Protein AF-A0A530AGF1-F1 (afdb_monomer_lite)

Foldseek 3Di:
DDAFEQADDQDAQLVCQVSVVVCVRHPYYHSCNNVPDPDHDVVGWDDDPPDTDHDDVVSPD

Sequence (61 aa):
GFGIMVGCMVGTSLAMAPAVLLAQDADFVDLDGPLLLARDREPGLVYQGSLVSPPNRELWG

Radius of gyration: 11.39 Å; chains: 1; bounding box: 24×19×38 Å

pLDDT: mean 97.26, std 1.61, range [88.38, 98.62]

Secondary structure (DSSP, 8-state):
----EE---S--HHHHHHHHHHGGG-SEE---GGGGSSS--SS---EETTEEPPPPTTT--

Structure (mmCIF, N/CA/C/O backbone):
data_AF-A0A530AGF1-F1
#
_entry.id   AF-A0A530AGF1-F1
#
loop_
_atom_site.group_PDB
_atom_site.id
_atom_site.type_symbol
_atom_site.label_atom_id
_atom_site.label_alt_id
_atom_site.label_comp_id
_atom_site.label_asym_id
_atom_site.label_entity_id
_atom_site.label_seq_id
_atom_site.pdbx_PDB_ins_code
_atom_site.Cartn_x
_atom_site.Cartn_y
_atom_site.Cartn_z
_atom_site.occupancy
_atom_site.B_iso_or_equiv
_atom_site.auth_seq_id
_atom_site.auth_comp_id
_atom_site.auth_asym_id
_atom_site.auth_atom_id
_atom_site.pdbx_PDB_model_num
ATOM 1 N N . GLY A 1 1 ? -9.191 -0.358 22.992 1.00 88.38 1 GLY A N 1
ATOM 2 C CA . GLY A 1 1 ? -8.646 -1.543 22.302 1.00 88.38 1 GLY A CA 1
ATOM 3 C C . GLY A 1 1 ? -7.214 -1.263 21.904 1.00 88.38 1 GLY A C 1
ATOM 4 O O . GLY A 1 1 ? -6.670 -0.270 22.374 1.00 88.38 1 GLY A O 1
ATOM 5 N N . PHE A 1 2 ? -6.618 -2.114 21.071 1.00 95.88 2 PHE A N 1
ATOM 6 C CA . PHE A 1 2 ? -5.350 -1.797 20.405 1.00 95.88 2 PHE A CA 1
ATOM 7 C C . PHE A 1 2 ? -5.592 -0.861 19.219 1.00 95.88 2 PHE A C 1
ATOM 9 O O . PHE A 1 2 ? -6.684 -0.890 18.653 1.00 95.88 2 PHE A O 1
ATOM 16 N N . GLY A 1 3 ? -4.581 -0.065 18.866 1.00 97.25 3 GLY A N 1
ATOM 17 C CA . GLY A 1 3 ? -4.550 0.625 17.579 1.00 97.25 3 GLY A CA 1
ATOM 18 C C . GLY A 1 3 ? -4.132 -0.328 16.457 1.00 97.25 3 GLY A C 1
ATOM 19 O O . GLY A 1 3 ? -3.428 -1.311 16.712 1.00 97.25 3 GLY A O 1
ATOM 20 N N . ILE A 1 4 ? -4.578 -0.054 15.236 1.00 98.06 4 ILE A N 1
ATOM 21 C CA . ILE A 1 4 ? -4.351 -0.891 14.056 1.00 98.06 4 ILE A CA 1
ATOM 22 C C . ILE A 1 4 ? -3.379 -0.202 13.103 1.00 98.06 4 ILE A C 1
ATOM 24 O O . ILE A 1 4 ? -3.544 0.964 12.755 1.00 98.06 4 ILE A O 1
ATOM 28 N N . MET A 1 5 ? -2.380 -0.956 12.646 1.00 98.31 5 MET A N 1
ATOM 29 C CA . MET A 1 5 ? -1.464 -0.538 11.590 1.00 98.31 5 MET A CA 1
ATOM 30 C C . MET A 1 5 ? -1.570 -1.498 10.407 1.00 98.31 5 MET A C 1
ATOM 32 O O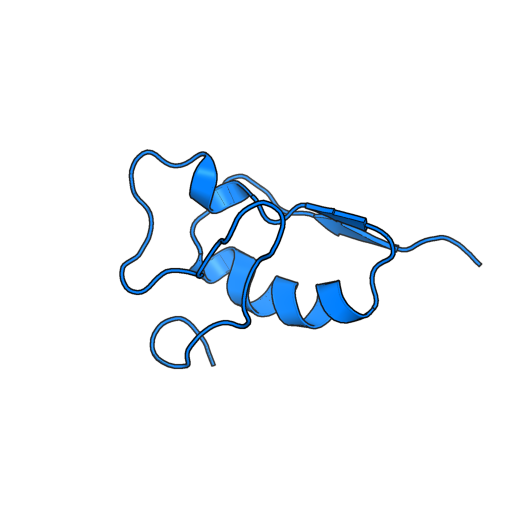 . MET A 1 5 ? -1.514 -2.716 10.591 1.00 98.31 5 MET A O 1
ATOM 36 N N . VAL A 1 6 ? -1.679 -0.948 9.200 1.00 98.38 6 VAL A N 1
ATOM 37 C CA . VAL A 1 6 ? -1.602 -1.703 7.944 1.00 98.38 6 VAL A CA 1
ATOM 38 C C . VAL A 1 6 ? -0.291 -1.348 7.258 1.00 98.38 6 VAL A C 1
ATOM 40 O O . VAL A 1 6 ? -0.108 -0.220 6.813 1.00 98.38 6 VAL A O 1
ATOM 43 N N . GLY A 1 7 ? 0.627 -2.311 7.207 1.00 98.00 7 GLY A N 1
ATOM 44 C CA . GLY A 1 7 ? 1.941 -2.156 6.586 1.00 98.00 7 GLY A CA 1
ATOM 45 C C . GLY A 1 7 ? 2.132 -3.049 5.365 1.00 98.00 7 GLY A C 1
ATOM 46 O O . GLY A 1 7 ? 1.262 -3.855 5.016 1.00 98.00 7 GLY A O 1
ATOM 47 N N . CYS A 1 8 ? 3.309 -2.952 4.753 1.00 98.19 8 CYS A N 1
ATOM 48 C CA . CYS A 1 8 ? 3.693 -3.780 3.621 1.00 98.19 8 CYS A CA 1
ATOM 49 C C . CYS A 1 8 ? 5.151 -4.259 3.682 1.00 98.19 8 CYS A C 1
ATOM 51 O O . CYS A 1 8 ? 5.946 -3.837 4.515 1.00 98.19 8 CYS A O 1
ATOM 53 N N . MET A 1 9 ? 5.490 -5.183 2.782 1.00 98.50 9 MET A N 1
ATOM 54 C CA . MET A 1 9 ? 6.877 -5.446 2.388 1.00 98.50 9 MET A CA 1
ATOM 55 C C . MET A 1 9 ? 7.193 -4.634 1.128 1.00 98.50 9 MET A C 1
ATOM 57 O O . MET A 1 9 ? 6.275 -4.229 0.412 1.00 98.50 9 MET A O 1
ATOM 61 N N . VAL A 1 10 ? 8.478 -4.495 0.783 1.00 98.06 10 VAL A N 1
ATOM 62 C CA . VAL A 1 10 ? 8.879 -3.916 -0.511 1.00 98.06 10 VAL A CA 1
ATOM 63 C C . VAL A 1 10 ? 8.310 -4.770 -1.650 1.00 98.06 10 VAL A C 1
ATOM 65 O O . VAL A 1 10 ? 8.701 -5.922 -1.844 1.00 98.06 10 VAL A O 1
ATOM 68 N N . GLY A 1 11 ? 7.364 -4.205 -2.398 1.00 98.19 11 GLY A N 1
ATOM 69 C CA . GLY A 1 11 ? 6.604 -4.899 -3.432 1.00 98.19 11 GLY A CA 1
ATOM 70 C C . GLY A 1 11 ? 5.867 -3.926 -4.349 1.00 98.19 11 GLY A C 1
ATOM 71 O O . GLY A 1 11 ? 5.798 -2.734 -4.080 1.00 98.19 11 GLY A O 1
ATOM 72 N N . THR A 1 12 ? 5.338 -4.437 -5.462 1.00 98.62 12 THR A N 1
ATOM 73 C CA . THR A 1 12 ? 4.681 -3.616 -6.501 1.00 98.62 12 THR A CA 1
ATOM 74 C C . THR A 1 12 ? 3.314 -3.091 -6.064 1.00 98.62 12 THR A C 1
ATOM 76 O O . THR A 1 12 ? 2.698 -3.674 -5.169 1.00 98.62 12 THR A O 1
ATOM 79 N N . SER A 1 13 ? 2.764 -2.113 -6.789 1.00 98.56 13 SER A N 1
ATOM 80 C CA . SER A 1 13 ? 1.410 -1.573 -6.566 1.00 98.56 13 SER A CA 1
ATOM 81 C C . SER A 1 13 ? 0.315 -2.637 -6.472 1.00 98.56 13 SER A C 1
ATOM 83 O O . SER A 1 13 ? -0.637 -2.483 -5.713 1.00 98.56 13 SER A O 1
ATOM 85 N N . LEU A 1 14 ? 0.470 -3.765 -7.171 1.00 98.44 14 LEU A N 1
ATOM 86 C CA . LEU A 1 14 ? -0.475 -4.885 -7.106 1.00 98.44 14 LEU A CA 1
ATOM 87 C C . LEU A 1 14 ? -0.584 -5.500 -5.701 1.00 98.44 14 LEU A C 1
ATOM 89 O O . LEU A 1 14 ? -1.661 -5.931 -5.307 1.00 98.44 14 LEU A O 1
ATOM 93 N N . ALA A 1 15 ? 0.514 -5.547 -4.944 1.00 98.25 15 ALA A N 1
ATOM 94 C CA . ALA A 1 15 ? 0.500 -6.074 -3.581 1.00 98.25 15 ALA A CA 1
ATOM 95 C C . ALA A 1 15 ? -0.135 -5.077 -2.599 1.00 98.25 15 ALA A C 1
ATOM 97 O O . ALA A 1 15 ? -0.792 -5.487 -1.646 1.00 98.25 15 ALA A O 1
ATOM 98 N N . MET A 1 16 ? 0.028 -3.777 -2.857 1.00 98.50 16 MET A N 1
ATOM 99 C CA . MET A 1 16 ? -0.552 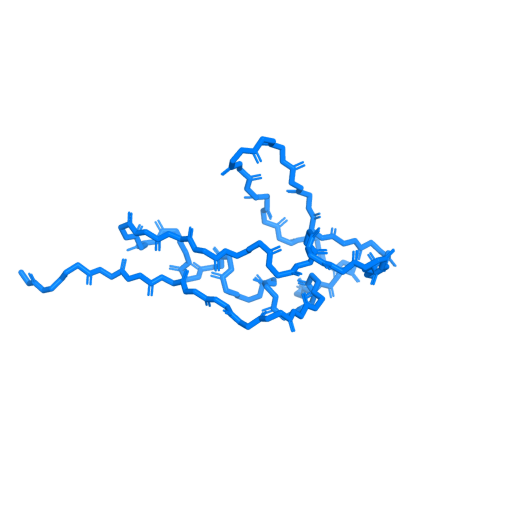-2.709 -2.042 1.00 98.50 16 MET A CA 1
ATOM 100 C C . MET A 1 16 ? -2.053 -2.528 -2.296 1.00 98.50 16 MET A C 1
ATOM 102 O O . MET A 1 16 ? -2.788 -2.173 -1.381 1.00 98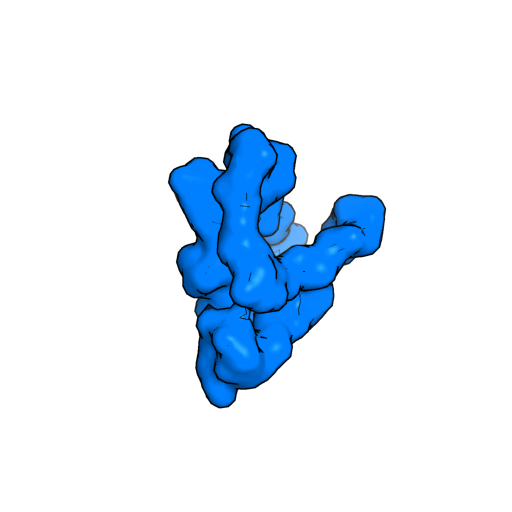.50 16 MET A O 1
ATOM 106 N N . ALA A 1 17 ? -2.527 -2.790 -3.518 1.00 98.31 17 ALA A N 1
ATOM 107 C CA . ALA A 1 17 ? -3.911 -2.563 -3.934 1.00 98.31 17 ALA A CA 1
ATOM 108 C C . ALA A 1 17 ? -4.984 -3.134 -2.977 1.00 98.31 17 ALA A C 1
ATOM 110 O O . ALA A 1 17 ? -5.837 -2.360 -2.540 1.00 98.31 17 ALA A O 1
ATOM 111 N N . PRO A 1 18 ? -4.953 -4.422 -2.571 1.00 97.88 18 PRO A N 1
ATOM 112 C CA . PRO A 1 18 ? -5.890 -4.931 -1.566 1.00 97.88 18 PRO A CA 1
ATOM 113 C C . PRO A 1 18 ? -5.694 -4.303 -0.181 1.00 97.88 18 PRO A C 1
ATOM 115 O O . PRO A 1 18 ? -6.664 -4.134 0.557 1.00 97.88 18 PRO A O 1
ATOM 118 N N . ALA A 1 19 ? -4.461 -3.948 0.190 1.00 97.94 19 ALA A N 1
ATOM 119 C CA . ALA A 1 19 ? -4.164 -3.367 1.496 1.00 97.94 19 ALA A CA 1
ATOM 120 C C . ALA A 1 19 ? -4.764 -1.960 1.657 1.00 97.94 19 ALA A C 1
ATOM 122 O O . ALA A 1 19 ? -5.144 -1.596 2.767 1.00 97.94 19 ALA A O 1
ATOM 123 N N . VAL A 1 20 ? -4.955 -1.212 0.560 1.00 97.50 20 VAL A N 1
ATOM 124 C CA . VAL A 1 20 ? -5.653 0.090 0.570 1.00 97.50 20 VAL A CA 1
ATOM 125 C C . 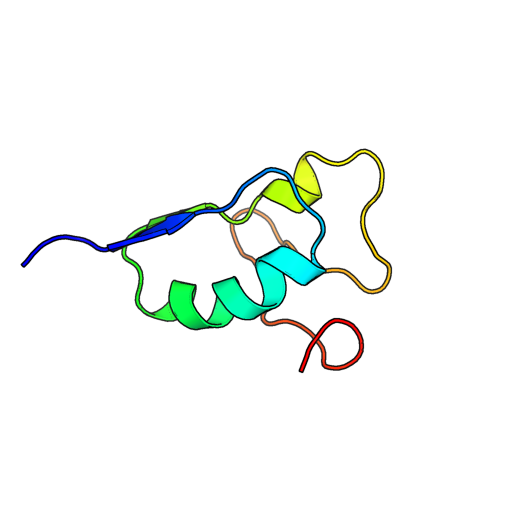VAL A 1 20 ? -7.092 -0.029 1.094 1.00 97.50 20 VAL A C 1
ATOM 127 O O . VAL A 1 20 ? -7.585 0.908 1.722 1.00 97.50 20 VAL A O 1
ATOM 130 N N . LEU A 1 21 ? -7.753 -1.179 0.901 1.00 96.19 21 LEU A N 1
ATOM 131 C CA . LEU A 1 21 ? -9.095 -1.419 1.446 1.00 96.19 21 LEU A CA 1
ATOM 132 C C . LEU A 1 21 ? -9.075 -1.544 2.972 1.00 96.19 21 LEU A C 1
ATOM 134 O O . LEU A 1 21 ? -9.926 -0.969 3.641 1.00 96.19 21 LEU A O 1
ATOM 138 N N . LEU A 1 22 ? -8.092 -2.262 3.523 1.00 96.69 22 LEU A N 1
ATOM 139 C CA . LEU A 1 22 ? -7.930 -2.419 4.973 1.00 96.69 22 LEU A CA 1
ATOM 140 C C . LEU A 1 22 ? -7.434 -1.128 5.636 1.00 96.69 22 LEU A C 1
ATOM 142 O O . LEU A 1 22 ? -7.762 -0.854 6.785 1.00 96.69 22 LEU A O 1
ATOM 146 N N . ALA A 1 23 ? -6.653 -0.331 4.906 1.00 97.12 23 ALA A N 1
ATOM 147 C CA . ALA A 1 23 ? -6.056 0.907 5.388 1.00 97.12 23 ALA A CA 1
ATOM 148 C C . ALA A 1 23 ? -7.080 2.000 5.742 1.00 97.12 23 ALA A C 1
ATOM 150 O O . ALA A 1 23 ? -6.728 2.922 6.470 1.00 97.12 23 ALA A O 1
ATOM 151 N N . GLN A 1 24 ? -8.327 1.912 5.258 1.00 95.12 24 GLN A N 1
ATOM 152 C CA . GLN A 1 24 ? -9.361 2.921 5.538 1.00 95.12 24 GLN A CA 1
ATOM 153 C C . GLN A 1 24 ? -9.747 2.990 7.023 1.00 95.12 24 GLN A C 1
ATOM 155 O O . GLN A 1 24 ? -10.109 4.059 7.504 1.00 95.12 24 GLN A O 1
ATOM 160 N N . ASP A 1 25 ? -9.630 1.867 7.736 1.00 95.62 25 ASP A N 1
ATOM 161 C CA . ASP A 1 25 ? -9.991 1.745 9.153 1.00 95.62 25 ASP A CA 1
ATOM 162 C C . ASP A 1 25 ? -8.753 1.608 10.063 1.00 95.62 25 ASP A C 1
ATOM 164 O O . ASP A 1 25 ? -8.870 1.251 11.237 1.00 95.62 25 ASP A O 1
ATOM 168 N N . ALA A 1 26 ? -7.551 1.849 9.528 1.00 97.88 26 ALA A N 1
ATOM 169 C CA . ALA A 1 26 ? -6.299 1.760 10.274 1.00 97.88 26 ALA A CA 1
ATOM 170 C C . ALA A 1 26 ? -5.903 3.117 10.875 1.00 97.88 26 ALA A C 1
ATOM 172 O O . ALA A 1 26 ? -6.063 4.160 10.245 1.00 97.88 26 ALA A O 1
ATOM 173 N N . ASP A 1 27 ? -5.308 3.100 12.069 1.00 98.19 27 ASP A N 1
ATOM 174 C CA . ASP A 1 27 ? -4.754 4.303 12.702 1.00 98.19 27 ASP A CA 1
ATOM 175 C C . ASP A 1 27 ? -3.454 4.753 12.015 1.00 98.19 27 ASP A C 1
ATOM 177 O O . ASP A 1 27 ? -3.145 5.943 11.966 1.00 98.19 27 ASP A O 1
ATOM 181 N N . PHE A 1 28 ? -2.688 3.793 11.480 1.00 98.00 28 PHE A N 1
ATOM 182 C CA . PHE A 1 28 ? -1.437 4.030 10.758 1.00 98.00 28 PHE A CA 1
ATOM 183 C C . PHE A 1 28 ? -1.343 3.164 9.503 1.00 98.00 28 PHE A C 1
ATOM 185 O O . PHE A 1 28 ? -1.726 1.991 9.502 1.00 98.00 28 PHE A O 1
ATOM 192 N N . VAL A 1 29 ? -0.783 3.734 8.437 1.00 98.25 29 VAL A N 1
ATOM 193 C CA . VAL A 1 29 ? -0.677 3.085 7.127 1.00 98.25 29 VAL A CA 1
ATOM 194 C C . VAL A 1 29 ? 0.735 3.260 6.585 1.00 98.25 29 VAL A C 1
ATOM 196 O O . VAL A 1 29 ? 1.228 4.382 6.502 1.00 98.25 29 VAL A O 1
ATOM 199 N N . ASP A 1 30 ? 1.353 2.149 6.197 1.00 98.12 30 ASP A N 1
ATOM 200 C CA . ASP A 1 30 ? 2.665 2.094 5.556 1.00 98.12 30 ASP A CA 1
ATOM 201 C C . ASP A 1 30 ? 2.593 1.233 4.284 1.00 98.12 30 ASP A C 1
ATOM 203 O O . ASP A 1 30 ? 2.805 0.019 4.302 1.00 98.12 30 ASP A O 1
ATOM 207 N N . LEU A 1 31 ? 2.194 1.868 3.178 1.00 98.06 31 LEU A N 1
ATOM 208 C CA . LEU A 1 31 ? 1.988 1.240 1.865 1.00 98.06 31 LEU A CA 1
ATOM 209 C C . LEU A 1 31 ? 2.888 1.874 0.794 1.00 98.06 31 LEU A C 1
ATOM 211 O O . LEU A 1 31 ? 2.445 2.145 -0.326 1.00 98.06 31 LEU A O 1
ATOM 215 N N . ASP A 1 32 ? 4.141 2.151 1.149 1.00 97.94 32 ASP A N 1
ATOM 216 C CA . ASP A 1 32 ? 5.120 2.846 0.308 1.00 97.94 32 ASP A CA 1
ATOM 217 C C . ASP A 1 32 ? 6.020 1.908 -0.517 1.00 97.94 32 ASP A C 1
ATOM 219 O O . ASP A 1 32 ? 6.810 2.381 -1.333 1.00 97.94 32 ASP A O 1
ATOM 223 N N . GLY A 1 33 ? 5.865 0.586 -0.373 1.00 98.19 33 GLY A N 1
ATOM 224 C CA . GLY A 1 33 ? 6.682 -0.424 -1.050 1.00 98.19 33 GLY A CA 1
ATOM 225 C C . GLY A 1 33 ? 6.964 -0.150 -2.539 1.00 98.19 33 GLY A C 1
ATOM 226 O O . GLY A 1 33 ? 8.123 -0.276 -2.944 1.00 98.19 33 GLY A O 1
ATOM 227 N N . PRO A 1 34 ? 5.976 0.275 -3.356 1.00 98.25 34 PRO A N 1
ATOM 228 C CA . PRO A 1 34 ? 6.195 0.589 -4.766 1.00 98.25 34 PRO A CA 1
ATOM 229 C C . PRO A 1 34 ? 7.104 1.799 -5.005 1.00 98.25 34 PRO A C 1
ATOM 231 O O . PRO A 1 34 ? 7.841 1.815 -5.988 1.00 98.25 34 PRO A O 1
ATOM 234 N N . LEU A 1 35 ? 7.097 2.787 -4.104 1.00 97.81 35 LEU A N 1
ATOM 235 C CA . LEU A 1 35 ? 7.935 3.991 -4.187 1.00 97.81 35 LEU A CA 1
ATOM 236 C C . LEU A 1 35 ? 9.422 3.678 -3.978 1.00 97.81 35 LEU A C 1
ATOM 238 O O . LEU A 1 35 ? 10.283 4.454 -4.387 1.00 97.81 35 LEU A O 1
ATOM 242 N N . LEU A 1 36 ? 9.724 2.533 -3.361 1.00 98.12 36 LEU A N 1
ATOM 243 C CA . LEU A 1 36 ? 11.085 2.053 -3.135 1.00 98.12 36 LEU A CA 1
ATOM 244 C C . LEU A 1 36 ? 11.619 1.223 -4.315 1.00 98.12 36 LEU A C 1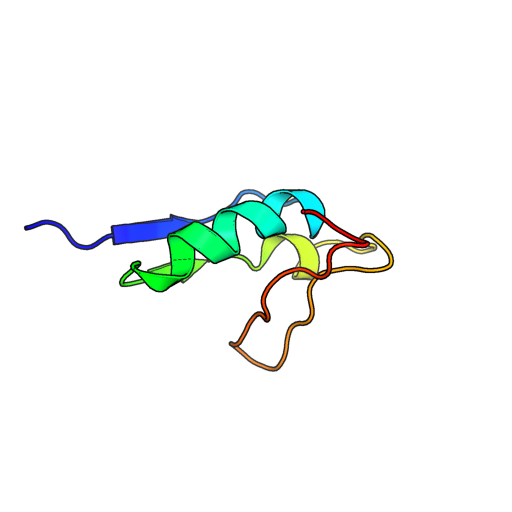
ATOM 246 O O . LEU A 1 36 ? 12.802 0.876 -4.344 1.00 98.12 36 LEU A O 1
ATOM 250 N N . LEU A 1 37 ? 10.771 0.888 -5.295 1.00 98.06 37 LEU A N 1
ATOM 251 C CA . LEU A 1 37 ? 11.166 0.131 -6.479 1.00 98.06 37 LEU A CA 1
ATOM 252 C C . LEU A 1 37 ? 11.699 1.056 -7.578 1.00 98.06 37 LEU A C 1
ATOM 254 O O . LEU A 1 37 ? 11.116 2.087 -7.892 1.00 98.06 37 LEU A O 1
ATOM 258 N N . ALA A 1 38 ? 12.758 0.623 -8.267 1.00 98.25 38 ALA A N 1
ATOM 259 C CA . ALA A 1 38 ? 13.244 1.314 -9.468 1.00 98.25 38 ALA A CA 1
ATOM 260 C C . ALA A 1 38 ? 12.238 1.271 -10.636 1.00 98.25 38 ALA A C 1
ATOM 262 O O . ALA A 1 38 ? 12.313 2.081 -11.559 1.00 98.25 38 ALA A O 1
ATOM 263 N N . ARG A 1 39 ? 11.330 0.288 -10.628 1.00 98.06 39 ARG A N 1
ATOM 264 C CA . ARG A 1 39 ? 10.239 0.145 -11.591 1.00 98.06 39 ARG A CA 1
ATOM 265 C C . ARG A 1 39 ? 9.069 -0.573 -10.932 1.00 98.06 39 ARG A C 1
ATOM 267 O O . ARG A 1 39 ? 9.239 -1.679 -10.419 1.00 98.06 39 ARG A O 1
ATOM 274 N N . ASP A 1 40 ? 7.898 0.037 -11.020 1.00 98.31 40 ASP A N 1
ATOM 275 C CA . ASP A 1 40 ? 6.628 -0.557 -10.617 1.00 98.31 40 ASP A CA 1
ATOM 276 C C . ASP A 1 40 ? 5.786 -0.955 -11.849 1.00 98.31 40 ASP A C 1
ATOM 278 O O . ASP A 1 40 ? 6.243 -0.867 -12.991 1.00 98.31 40 ASP A O 1
ATOM 282 N N . ARG A 1 41 ? 4.574 -1.466 -11.623 1.00 97.69 41 ARG A N 1
ATOM 283 C CA . ARG A 1 41 ? 3.600 -1.815 -12.662 1.00 97.69 41 ARG A CA 1
ATOM 284 C C . ARG A 1 41 ? 2.973 -0.574 -13.297 1.00 97.69 41 ARG A C 1
ATOM 286 O O . ARG A 1 41 ? 2.841 0.465 -12.660 1.00 97.69 41 ARG A O 1
ATOM 293 N N . GLU A 1 42 ? 2.512 -0.741 -14.534 1.00 97.06 42 GLU A N 1
ATOM 294 C CA . GLU A 1 42 ? 1.732 0.252 -15.274 1.00 97.06 42 GLU A CA 1
ATOM 295 C C . GLU A 1 42 ? 0.423 -0.396 -15.781 1.00 97.06 42 GLU A C 1
ATOM 297 O O . GLU A 1 42 ? 0.500 -1.381 -16.521 1.00 97.06 42 GLU A O 1
ATOM 302 N N . PRO A 1 43 ? -0.764 0.112 -15.390 1.00 96.81 43 PRO A N 1
ATOM 303 C CA . PRO A 1 43 ? -0.967 1.153 -14.380 1.00 96.81 43 PRO A CA 1
ATOM 304 C C . PRO A 1 43 ? -0.559 0.683 -12.971 1.00 96.81 43 PRO A C 1
ATOM 306 O O . PRO A 1 43 ? -0.667 -0.498 -12.642 1.00 96.81 43 PRO A O 1
ATOM 309 N N . GLY A 1 44 ? -0.082 1.619 -12.151 1.00 98.06 44 GLY A N 1
ATOM 310 C CA . GLY A 1 44 ? 0.230 1.426 -10.731 1.00 98.06 44 GLY A CA 1
ATOM 311 C C . GLY A 1 44 ? -0.734 2.205 -9.830 1.00 98.06 44 GLY A C 1
ATOM 312 O O . GLY A 1 44 ? -1.644 2.882 -10.311 1.00 98.06 44 GLY A O 1
ATOM 313 N N . LEU A 1 45 ? -0.541 2.117 -8.514 1.00 98.06 45 LEU A N 1
ATOM 314 C CA . LEU A 1 45 ? -1.245 2.962 -7.557 1.00 98.06 45 LEU A CA 1
ATOM 315 C C . LEU A 1 45 ? -0.810 4.416 -7.722 1.00 98.06 45 LEU A C 1
ATOM 317 O O . LEU A 1 45 ? 0.349 4.722 -8.006 1.00 98.06 45 LEU A O 1
ATOM 321 N N . VAL A 1 46 ? -1.760 5.320 -7.505 1.00 97.75 46 VAL A N 1
ATOM 322 C CA . VAL A 1 46 ? -1.513 6.757 -7.585 1.00 97.75 46 VAL A CA 1
ATOM 323 C C . VAL A 1 46 ? -1.172 7.280 -6.199 1.00 97.75 46 VAL A C 1
ATOM 325 O O . VAL A 1 46 ? -2.014 7.276 -5.297 1.00 97.75 46 VAL A O 1
ATOM 328 N N . TYR A 1 47 ? 0.057 7.766 -6.063 1.00 97.25 47 TYR A N 1
ATOM 329 C CA . TYR A 1 47 ? 0.561 8.426 -4.867 1.00 97.25 47 TYR A CA 1
ATOM 330 C C . TYR A 1 47 ? 0.606 9.942 -5.082 1.00 97.25 47 TYR A C 1
ATOM 332 O O . TYR A 1 47 ? 1.109 10.418 -6.101 1.00 97.25 47 TYR A O 1
ATOM 340 N N . GLN A 1 48 ? 0.106 10.709 -4.113 1.00 96.88 48 GLN A N 1
ATOM 341 C CA . GLN A 1 48 ? 0.192 12.169 -4.099 1.00 96.88 48 GLN A CA 1
ATOM 342 C C . GLN A 1 48 ? 0.600 12.651 -2.705 1.00 96.88 48 GLN A C 1
ATOM 344 O O . GLN A 1 48 ? -0.209 12.701 -1.779 1.00 96.88 48 GLN A O 1
ATOM 349 N N . GLY A 1 49 ? 1.872 13.025 -2.550 1.00 94.19 49 GLY A N 1
ATOM 350 C CA . GLY A 1 49 ? 2.427 13.331 -1.232 1.00 94.19 49 GLY A CA 1
ATOM 351 C C . GLY A 1 49 ? 2.331 12.106 -0.319 1.00 94.19 49 GLY A C 1
ATOM 352 O O . GLY A 1 49 ? 2.812 11.038 -0.679 1.00 94.19 49 GLY A O 1
ATOM 353 N N . SER A 1 50 ? 1.684 12.255 0.837 1.00 93.81 50 SER A N 1
ATOM 354 C CA . SER A 1 50 ? 1.440 11.169 1.798 1.00 93.81 50 SER A CA 1
ATOM 355 C C . SER A 1 50 ? 0.110 10.433 1.583 1.00 93.81 50 SER A C 1
ATOM 357 O O . SER A 1 50 ? -0.326 9.701 2.467 1.00 93.81 50 SER A O 1
ATOM 359 N N . LEU A 1 51 ? -0.582 10.672 0.465 1.00 96.31 51 LEU A N 1
ATOM 360 C CA . LEU A 1 51 ? -1.854 10.029 0.141 1.00 96.31 51 LEU A CA 1
ATOM 361 C C . LEU A 1 51 ? -1.652 8.952 -0.927 1.00 96.31 51 LEU A C 1
ATOM 363 O O . LEU A 1 51 ? -0.936 9.170 -1.905 1.00 96.31 51 LEU A O 1
ATOM 367 N N . VAL A 1 52 ? -2.343 7.825 -0.767 1.00 97.25 52 VAL A N 1
ATOM 368 C CA . VAL A 1 52 ? -2.477 6.774 -1.783 1.00 97.25 52 VAL A CA 1
ATOM 369 C C . VAL A 1 52 ? -3.945 6.661 -2.190 1.00 97.25 52 VAL A C 1
ATOM 371 O O . VAL A 1 52 ? -4.835 6.630 -1.340 1.00 97.25 52 VAL A O 1
ATOM 374 N N . SER A 1 53 ? -4.209 6.651 -3.495 1.00 96.50 53 SER A N 1
ATOM 375 C CA . SER A 1 53 ? -5.571 6.525 -4.027 1.00 96.50 53 SER A CA 1
ATOM 376 C C . SER A 1 53 ? -6.014 5.058 -4.091 1.00 96.50 53 SER A C 1
ATOM 378 O O . SER A 1 53 ? -5.164 4.177 -4.237 1.00 96.50 53 SER A O 1
ATOM 380 N N . PRO A 1 54 ? -7.329 4.769 -4.046 1.00 95.69 54 PRO A N 1
ATOM 381 C CA . PRO A 1 54 ? -7.848 3.430 -4.318 1.00 95.69 54 PRO A CA 1
ATOM 382 C C . PRO A 1 54 ? -7.351 2.871 -5.663 1.00 95.69 54 PRO A C 1
ATOM 384 O O . PRO A 1 54 ? -7.188 3.641 -6.616 1.00 95.69 54 PRO A O 1
ATOM 387 N N . PRO A 1 55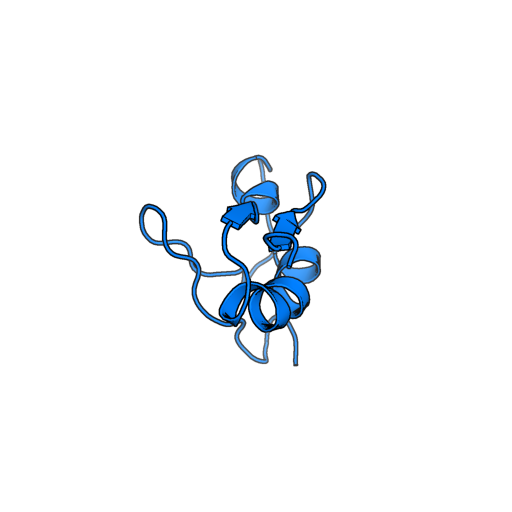 ? -7.126 1.548 -5.770 1.00 96.50 55 PRO A N 1
ATOM 388 C CA . PRO A 1 55 ? -6.672 0.942 -7.016 1.00 96.50 55 PRO A CA 1
ATOM 389 C C . PRO A 1 55 ? -7.711 1.100 -8.131 1.00 96.50 55 PRO A C 1
ATOM 391 O O . PRO A 1 55 ? -8.919 1.014 -7.899 1.00 96.50 55 PRO A O 1
ATOM 394 N N . ASN A 1 56 ? -7.235 1.294 -9.363 1.00 95.69 56 ASN A N 1
ATOM 395 C CA . ASN A 1 56 ? -8.081 1.138 -10.541 1.00 95.69 56 ASN A CA 1
ATOM 396 C C . ASN A 1 56 ? -8.287 -0.360 -10.846 1.00 95.69 56 ASN A C 1
ATOM 398 O O . ASN A 1 56 ? -7.460 -1.205 -10.504 1.00 95.69 56 ASN A O 1
ATOM 402 N N . ARG A 1 57 ? -9.379 -0.686 -11.546 1.00 96.25 57 ARG A N 1
ATOM 403 C CA . ARG A 1 57 ? -9.706 -2.076 -11.922 1.00 96.25 57 ARG A CA 1
ATOM 404 C C . ARG A 1 57 ? -8.689 -2.703 -12.878 1.00 96.25 57 ARG A C 1
ATOM 406 O O . ARG A 1 57 ? -8.519 -3.913 -12.924 1.00 96.25 57 ARG A O 1
ATOM 413 N N . GLU A 1 58 ? -8.001 -1.870 -13.654 1.00 97.56 58 GLU A N 1
ATOM 414 C CA . GLU A 1 58 ? -6.938 -2.322 -14.554 1.00 97.56 58 GLU A CA 1
ATOM 415 C C . GLU A 1 58 ? -5.707 -2.834 -13.789 1.00 97.56 58 GLU A C 1
ATOM 417 O O . GLU A 1 58 ? -5.015 -3.722 -14.285 1.00 97.56 58 GLU A O 1
ATOM 422 N N . LEU A 1 59 ? -5.444 -2.314 -12.583 1.00 97.81 59 LEU A N 1
ATOM 423 C CA . LEU A 1 59 ? -4.417 -2.830 -11.681 1.00 97.81 59 LEU A CA 1
ATOM 424 C C . LEU A 1 59 ? -4.939 -4.025 -10.880 1.00 97.81 59 LEU A C 1
ATOM 426 O O . LEU A 1 59 ? -4.294 -5.075 -10.856 1.00 97.81 59 LEU A O 1
ATOM 430 N N . TRP A 1 60 ? -6.059 -3.850 -10.170 1.00 97.88 60 TRP A N 1
ATOM 431 C CA . TRP A 1 60 ? -6.600 -4.856 -9.255 1.00 97.88 60 TRP A CA 1
ATOM 432 C C . TRP A 1 60 ? -8.064 -4.567 -8.873 1.00 97.88 60 TRP A C 1
ATOM 434 O O . TRP A 1 60 ? -8.379 -3.463 -8.424 1.00 97.88 60 TRP A O 1
ATOM 444 N N . GLY A 1 61 ? -8.928 -5.587 -8.973 1.00 94.44 61 GLY A N 1
ATOM 445 C CA . GLY A 1 61 ? -10.372 -5.507 -8.666 1.00 94.44 61 GLY A CA 1
ATOM 446 C C . GLY A 1 61 ? -11.248 -5.101 -9.847 1.00 94.44 61 GLY A C 1
ATOM 447 O O . GLY A 1 61 ? -12.478 -4.963 -9.655 1.00 94.44 61 GLY A O 1
#